Protein AF-A0A4Q0SHC5-F1 (afdb_monomer)

Nearest PDB structures (foldseek):
  1f9n-assembly1_F  TM=8.640E-01  e=1.751E+00  Bacillus subtilis
  2p5l-assembly2_H  TM=8.443E-01  e=2.146E+00  Bacillus subti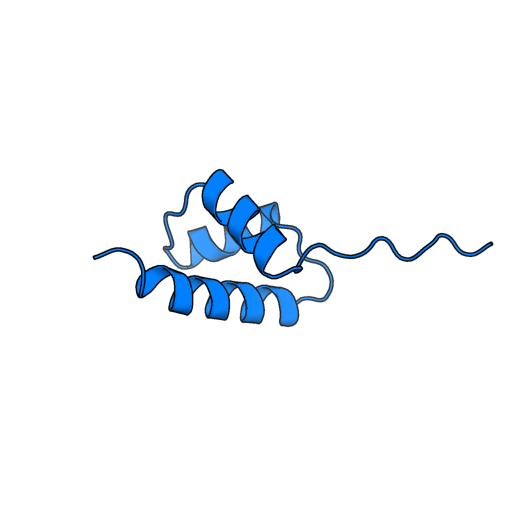lis
  5cj9-assembly1_A  TM=7.898E-01  e=5.178E+00  Halalkalibacterium halodurans C-125

Solvent-accessible surface area (backbone atoms only — not comparable to full-atom values): 3962 Å² total; per-residue (Å²): 137,86,63,67,62,56,53,58,48,50,53,53,52,50,50,59,44,64,77,38,94,81,56,53,68,71,56,51,50,54,54,39,45,74,74,67,48,90,68,58,68,68,60,51,48,53,52,39,58,73,69,60,59,64,79,73,78,74,76,76,82,130

Sequence (62 aa):
TSRADDAALRQRMRARAQERRRFGYRRLHVLLKREGYVINHKKLFRLYREERLAVRRRGGRK

Foldseek 3Di:
DPDVVVVVVLVVLVVVLVVDVDDDLVVSVVVCVVVVDPDDSVVSVVSCVVNVSPDPDDPPDD

Radius of gyration: 12.66 Å; Cα contacts (8 Å, |Δi|>4): 32; chains: 1; bounding box: 28×20×44 Å

pLDDT: mean 76.19, std 10.49, range [43.88, 86.81]

Mean predicted aligned error: 7.54 Å

Organism: NCBI:txid1325118

InterPro domains:
  IPR025948 HTH-like domain [PF13276] (5-59)

Structure (mmCIF, N/CA/C/O backbone):
data_AF-A0A4Q0SHC5-F1
#
_entry.id   AF-A0A4Q0SHC5-F1
#
loop_
_atom_site.group_PDB
_atom_site.id
_atom_site.type_symbol
_atom_site.label_atom_id
_atom_site.label_alt_id
_atom_site.label_comp_id
_atom_site.label_asym_id
_atom_site.label_entity_id
_atom_site.label_seq_id
_atom_site.pdbx_PDB_ins_code
_atom_site.Cartn_x
_atom_site.Cartn_y
_atom_site.Cartn_z
_atom_site.occupancy
_atom_site.B_iso_or_equiv
_atom_site.auth_seq_id
_atom_site.auth_comp_id
_atom_site.auth_asym_id
_atom_site.auth_atom_id
_atom_site.pdbx_PDB_model_num
ATOM 1 N N . THR A 1 1 ? -5.477 -11.044 17.160 1.00 43.88 1 THR A N 1
ATOM 2 C CA . THR A 1 1 ? -6.528 -10.858 16.127 1.00 43.88 1 THR A CA 1
ATOM 3 C C . THR A 1 1 ? -5.996 -10.465 14.738 1.00 43.88 1 THR A C 1
ATOM 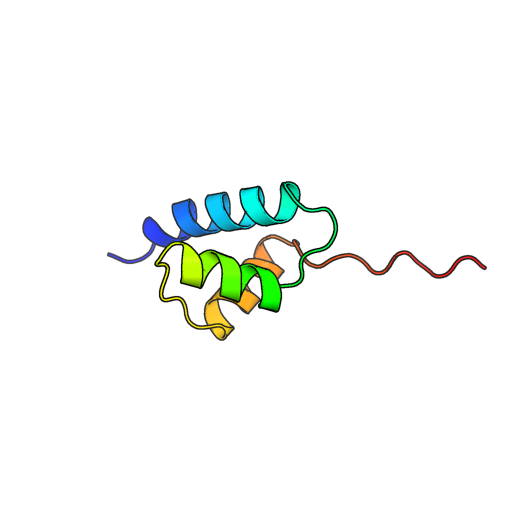5 O O . THR A 1 1 ? -6.770 -10.013 13.912 1.00 43.88 1 THR A O 1
ATOM 8 N N . SER A 1 2 ? -4.722 -10.700 14.380 1.00 52.03 2 SER A N 1
ATOM 9 C CA . SER A 1 2 ? -4.085 -9.992 13.239 1.00 52.03 2 SER A CA 1
ATOM 10 C C . SER A 1 2 ? -3.537 -10.886 12.114 1.00 52.03 2 SER A C 1
ATOM 12 O O . SER A 1 2 ? -2.393 -10.727 11.704 1.00 52.03 2 SER A O 1
ATOM 14 N N . ARG A 1 3 ? -4.331 -11.841 11.614 1.00 55.41 3 ARG A N 1
ATOM 15 C CA . ARG A 1 3 ? -4.014 -12.587 10.370 1.00 55.41 3 ARG A CA 1
ATOM 16 C C . ARG A 1 3 ? -5.121 -12.516 9.316 1.00 55.41 3 ARG A C 1
ATOM 18 O O . ARG A 1 3 ? -4.809 -12.540 8.132 1.00 55.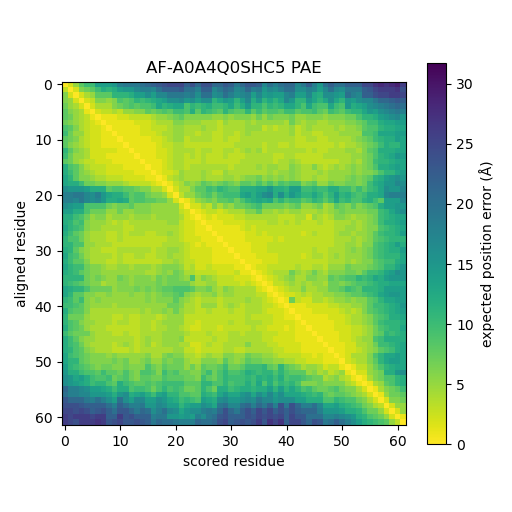41 3 ARG A O 1
ATOM 25 N N . ALA A 1 4 ? -6.383 -12.378 9.730 1.00 57.16 4 ALA A N 1
ATOM 26 C CA . ALA A 1 4 ? -7.516 -12.263 8.810 1.00 57.16 4 ALA A CA 1
ATOM 27 C C . ALA A 1 4 ? -7.516 -10.925 8.043 1.00 57.16 4 ALA A C 1
ATOM 29 O O . ALA A 1 4 ? -7.713 -10.912 6.831 1.00 57.16 4 ALA A O 1
ATOM 30 N N . ASP A 1 5 ? -7.180 -9.819 8.717 1.00 63.44 5 ASP A N 1
ATOM 31 C CA . ASP A 1 5 ? -7.073 -8.484 8.102 1.00 63.44 5 ASP A CA 1
ATOM 32 C C . ASP A 1 5 ? -6.023 -8.414 6.983 1.00 63.44 5 ASP A C 1
ATOM 34 O O . ASP A 1 5 ? -6.191 -7.721 5.978 1.00 63.44 5 ASP A O 1
ATOM 38 N N . ASP A 1 6 ? -4.940 -9.186 7.114 1.00 70.50 6 ASP A N 1
ATOM 39 C CA . ASP A 1 6 ? -3.883 -9.231 6.106 1.00 70.50 6 ASP A CA 1
ATOM 40 C C . ASP A 1 6 ? -4.357 -9.866 4.790 1.00 70.50 6 ASP A C 1
ATOM 42 O O . ASP A 1 6 ? -3.865 -9.488 3.726 1.00 70.50 6 ASP A O 1
ATOM 46 N N . ALA A 1 7 ? -5.328 -10.785 4.828 1.00 76.81 7 ALA A N 1
ATOM 47 C CA . ALA A 1 7 ? -5.874 -11.407 3.622 1.00 76.81 7 ALA A CA 1
ATOM 48 C C . ALA A 1 7 ? -6.727 -10.416 2.814 1.00 76.81 7 ALA A C 1
ATOM 50 O O . ALA A 1 7 ? -6.503 -10.251 1.612 1.00 76.81 7 ALA A O 1
ATOM 51 N N . ALA A 1 8 ? -7.637 -9.697 3.480 1.00 81.38 8 ALA A N 1
ATOM 52 C CA . ALA A 1 8 ? -8.456 -8.661 2.848 1.00 81.38 8 ALA A CA 1
ATOM 53 C C . ALA A 1 8 ? -7.580 -7.539 2.269 1.00 81.38 8 ALA A C 1
ATOM 55 O O . ALA A 1 8 ? -7.766 -7.109 1.126 1.00 81.38 8 ALA A O 1
ATOM 56 N N . LEU A 1 9 ? -6.553 -7.129 3.019 1.00 79.81 9 LEU A N 1
ATOM 57 C CA . LEU A 1 9 ? -5.593 -6.133 2.569 1.00 79.81 9 LEU A CA 1
ATOM 58 C C . LEU A 1 9 ? -4.808 -6.591 1.332 1.00 79.81 9 LEU A C 1
ATOM 60 O O . LEU A 1 9 ? -4.668 -5.821 0.381 1.00 79.81 9 LEU A O 1
ATOM 64 N N . ARG A 1 10 ? -4.312 -7.835 1.309 1.00 82.62 10 ARG A N 1
ATOM 65 C CA . ARG A 1 10 ? -3.617 -8.396 0.135 1.00 82.62 10 ARG A CA 1
ATOM 66 C C . ARG A 1 10 ? -4.516 -8.390 -1.094 1.00 82.62 10 ARG A C 1
ATOM 68 O O . ARG A 1 10 ? -4.082 -7.957 -2.160 1.00 82.62 10 ARG A O 1
ATOM 75 N N . GLN A 1 11 ? -5.772 -8.803 -0.941 1.00 84.00 11 GLN A N 1
ATOM 76 C CA . GLN A 1 11 ? -6.739 -8.838 -2.036 1.00 84.00 11 GLN A CA 1
ATOM 77 C C . GLN A 1 11 ? -7.012 -7.434 -2.589 1.00 84.00 11 GLN A C 1
ATOM 79 O O . GLN A 1 11 ? -6.946 -7.222 -3.801 1.00 84.00 11 GLN A O 1
ATOM 84 N N . ARG A 1 12 ? -7.220 -6.452 -1.703 1.00 85.69 12 ARG A N 1
ATOM 85 C CA . ARG A 1 12 ? -7.429 -5.043 -2.066 1.00 85.69 12 ARG A CA 1
ATOM 86 C C . ARG A 1 12 ? -6.209 -4.448 -2.765 1.00 85.69 12 ARG A C 1
ATOM 88 O O . ARG A 1 12 ? -6.328 -3.803 -3.807 1.00 85.69 12 ARG A O 1
ATOM 95 N N . MET A 1 13 ? -5.022 -4.715 -2.226 1.00 83.38 13 MET A N 1
ATOM 96 C CA . MET A 1 13 ? -3.748 -4.274 -2.786 1.00 83.38 13 MET A CA 1
ATOM 97 C C . MET A 1 13 ? -3.522 -4.872 -4.181 1.00 83.38 13 MET A C 1
ATOM 99 O O . MET A 1 13 ? -3.131 -4.150 -5.097 1.00 83.38 13 MET A O 1
ATOM 103 N N . ARG A 1 14 ? -3.826 -6.164 -4.370 1.00 80.19 14 ARG A N 1
ATOM 104 C CA . ARG A 1 14 ? -3.747 -6.849 -5.665 1.00 80.19 14 ARG A CA 1
ATOM 105 C C . ARG A 1 14 ? -4.753 -6.284 -6.663 1.00 80.19 14 ARG A C 1
ATOM 107 O O . ARG A 1 14 ? -4.357 -5.996 -7.786 1.00 80.19 14 ARG A O 1
ATOM 114 N N . ALA A 1 15 ? -6.002 -6.059 -6.260 1.00 84.62 15 ALA A N 1
ATOM 115 C CA . ALA A 1 15 ? -7.019 -5.445 -7.114 1.00 84.62 15 ALA A CA 1
ATOM 116 C C . ALA A 1 15 ? -6.575 -4.057 -7.609 1.00 84.62 15 ALA A C 1
ATOM 118 O O . ALA A 1 15 ? -6.553 -3.813 -8.813 1.00 84.62 15 ALA A O 1
ATOM 119 N N . ARG A 1 16 ? -6.098 -3.187 -6.707 1.00 81.44 16 ARG A N 1
ATOM 120 C CA . ARG A 1 16 ? -5.582 -1.850 -7.060 1.00 81.44 16 ARG A CA 1
ATOM 121 C C . ARG A 1 16 ? -4.315 -1.892 -7.913 1.00 81.44 16 ARG A C 1
ATOM 123 O O . ARG A 1 16 ? -4.125 -1.038 -8.778 1.00 81.44 16 ARG A O 1
ATOM 130 N N . ALA A 1 17 ? -3.441 -2.868 -7.681 1.00 77.50 17 ALA A N 1
ATOM 131 C CA . ALA A 1 17 ? -2.242 -3.060 -8.491 1.00 77.50 17 ALA A CA 1
ATOM 132 C C . ALA A 1 17 ? -2.565 -3.562 -9.911 1.00 77.50 17 ALA A C 1
ATOM 134 O O . ALA A 1 17 ? -1.866 -3.195 -10.852 1.00 77.50 17 ALA A O 1
ATOM 135 N N . GLN A 1 18 ? -3.619 -4.369 -10.070 1.00 77.12 18 GLN A N 1
ATOM 136 C CA . GLN A 1 18 ? -4.083 -4.871 -11.369 1.00 77.12 18 GLN A CA 1
ATOM 137 C C . GLN A 1 18 ? -4.874 -3.817 -12.152 1.00 77.12 18 GLN A C 1
ATOM 139 O O . GLN A 1 18 ? -4.691 -3.688 -13.358 1.00 77.12 18 GLN A O 1
ATOM 144 N N . GLU A 1 19 ? -5.682 -3.004 -11.466 1.00 77.75 19 GLU A N 1
ATOM 145 C CA . GLU A 1 19 ? -6.487 -1.933 -12.068 1.00 77.75 19 GLU A CA 1
ATOM 146 C C . GLU A 1 19 ? -5.628 -0.905 -12.835 1.00 77.75 19 GLU A C 1
ATOM 148 O O . GLU A 1 19 ? -6.071 -0.303 -13.813 1.00 77.75 19 GLU A O 1
ATOM 153 N N . ARG A 1 20 ? -4.364 -0.699 -12.431 1.00 69.25 20 ARG A N 1
ATOM 154 C CA . ARG A 1 20 ? -3.450 0.264 -13.066 1.00 69.25 20 ARG A CA 1
ATOM 155 C C . ARG A 1 20 ? -2.083 -0.376 -13.314 1.00 69.25 20 ARG A C 1
ATOM 157 O O . ARG A 1 20 ? -1.265 -0.495 -12.407 1.00 69.25 20 ARG A O 1
ATOM 164 N N . ARG A 1 21 ? -1.793 -0.664 -14.590 1.00 63.34 21 ARG A N 1
ATOM 165 C CA . ARG A 1 21 ? -0.647 -1.424 -15.151 1.00 63.34 21 ARG A CA 1
ATOM 166 C C . ARG A 1 21 ? 0.764 -1.175 -14.565 1.00 63.34 21 ARG A C 1
ATOM 168 O O . ARG A 1 21 ? 1.666 -1.950 -14.869 1.00 63.34 21 ARG A O 1
ATOM 175 N N . ARG A 1 22 ? 1.029 -0.094 -13.810 1.00 70.75 22 ARG A N 1
ATOM 176 C CA . ARG A 1 22 ? 2.382 0.286 -13.329 1.00 70.75 22 ARG A CA 1
ATOM 177 C C . ARG A 1 22 ? 2.392 1.087 -12.013 1.00 70.75 22 ARG A C 1
ATOM 179 O O . ARG A 1 22 ? 3.068 2.114 -11.928 1.00 70.75 22 ARG A O 1
ATOM 186 N N . PHE A 1 23 ? 1.660 0.679 -10.979 1.00 73.19 23 PHE A N 1
ATOM 187 C CA . PHE A 1 23 ? 1.817 1.308 -9.658 1.00 73.19 23 PHE A CA 1
ATOM 188 C C . PHE A 1 23 ? 2.884 0.623 -8.805 1.00 73.19 23 PHE A C 1
ATOM 190 O O . PHE A 1 23 ? 2.829 -0.571 -8.547 1.00 73.19 23 PHE A O 1
ATOM 197 N N . GLY A 1 24 ? 3.865 1.412 -8.356 1.00 79.06 24 GLY A N 1
ATOM 198 C CA . GLY A 1 24 ? 4.805 1.004 -7.315 1.00 79.06 24 GLY A CA 1
ATOM 199 C C . GLY A 1 24 ? 4.190 1.106 -5.916 1.00 79.06 24 GLY A C 1
ATOM 200 O O . GLY A 1 24 ? 3.185 1.795 -5.716 1.00 79.06 24 GLY A O 1
ATOM 201 N N . TYR A 1 25 ? 4.846 0.492 -4.927 1.00 81.62 25 TYR A N 1
ATOM 202 C CA . TYR A 1 25 ? 4.363 0.430 -3.540 1.00 81.62 25 TYR A CA 1
ATOM 203 C C . TYR A 1 25 ? 4.040 1.808 -2.927 1.00 81.62 25 TYR A C 1
ATOM 205 O O . TYR A 1 25 ? 3.096 1.920 -2.153 1.00 81.62 25 TYR A O 1
ATOM 213 N N . ARG A 1 26 ? 4.756 2.880 -3.307 1.00 84.31 26 ARG A N 1
ATOM 214 C CA . ARG A 1 26 ? 4.466 4.247 -2.827 1.00 84.31 26 ARG A CA 1
ATOM 215 C C . ARG A 1 26 ? 3.094 4.755 -3.280 1.00 84.31 26 ARG A C 1
ATOM 217 O O . ARG A 1 26 ? 2.396 5.381 -2.494 1.00 84.31 26 ARG A O 1
ATOM 224 N N . ARG A 1 27 ? 2.681 4.476 -4.525 1.00 84.94 27 ARG A N 1
ATOM 225 C CA . ARG A 1 27 ? 1.345 4.873 -5.009 1.00 84.94 27 ARG A CA 1
ATOM 226 C C . ARG A 1 27 ? 0.248 4.031 -4.373 1.00 84.94 27 ARG A C 1
ATOM 228 O O . ARG A 1 27 ? -0.772 4.585 -3.982 1.00 84.94 27 ARG A O 1
ATOM 235 N N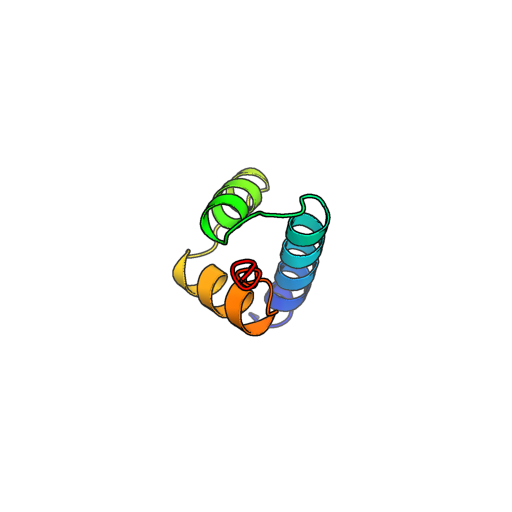 . LEU A 1 28 ? 0.487 2.730 -4.210 1.00 84.81 28 LEU A N 1
ATOM 236 C CA . LEU A 1 28 ? -0.413 1.849 -3.462 1.00 84.81 28 LEU A CA 1
ATOM 237 C C . LEU A 1 28 ? -0.605 2.328 -2.020 1.00 84.81 28 LEU A C 1
ATOM 239 O O . LEU A 1 28 ? -1.732 2.349 -1.545 1.00 84.81 28 LEU A O 1
ATOM 243 N N . HIS A 1 29 ? 0.459 2.788 -1.355 1.00 84.38 29 HIS A N 1
ATOM 244 C CA . HIS A 1 29 ? 0.376 3.323 0.007 1.00 84.38 29 HIS A CA 1
ATOM 245 C C . HIS A 1 29 ? -0.545 4.539 0.105 1.00 84.38 29 HIS A C 1
ATOM 247 O O . HIS A 1 29 ? -1.400 4.588 0.982 1.00 84.38 29 HIS A O 1
ATOM 253 N N . VAL A 1 30 ? -0.420 5.491 -0.823 1.00 86.44 30 VAL A N 1
ATOM 254 C CA . VAL A 1 30 ? -1.274 6.689 -0.852 1.00 86.44 30 VAL A CA 1
ATOM 255 C C . VAL A 1 30 ? -2.732 6.328 -1.130 1.00 86.44 30 VAL A C 1
ATOM 257 O O . VAL A 1 30 ? -3.623 6.882 -0.494 1.00 86.44 30 VAL A O 1
ATOM 260 N N . LEU A 1 31 ? -2.989 5.400 -2.055 1.00 85.06 31 LEU A N 1
ATOM 261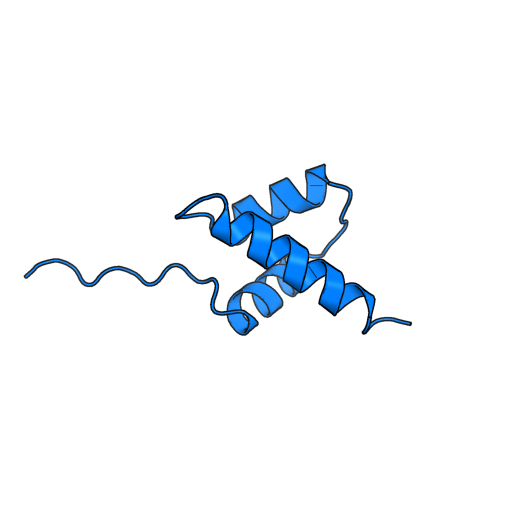 C CA . LEU A 1 31 ? -4.350 4.957 -2.373 1.00 85.06 31 LEU A CA 1
ATOM 262 C C . LEU A 1 31 ? -5.006 4.240 -1.193 1.00 85.06 31 LEU A C 1
ATOM 264 O O . LEU A 1 31 ? -6.136 4.553 -0.842 1.00 85.06 31 LEU A O 1
ATOM 268 N N . LEU A 1 32 ? -4.271 3.344 -0.538 1.00 84.50 32 LEU A N 1
ATOM 269 C CA . LEU A 1 32 ? -4.750 2.652 0.655 1.00 84.50 32 LEU A CA 1
ATOM 270 C C . LEU A 1 32 ? -4.995 3.631 1.807 1.00 84.50 32 LEU A C 1
ATOM 272 O O . LEU A 1 32 ? -6.013 3.528 2.482 1.00 84.50 32 LEU A O 1
ATOM 276 N N . LYS A 1 33 ? -4.134 4.642 1.974 1.00 86.12 33 LYS A N 1
ATOM 277 C CA . LYS A 1 33 ? -4.347 5.711 2.958 1.00 86.12 33 LYS A CA 1
ATOM 278 C C . LYS A 1 33 ? -5.616 6.520 2.664 1.00 86.12 33 LYS A C 1
ATOM 280 O O . LYS A 1 33 ? -6.318 6.887 3.598 1.00 86.12 33 LYS A O 1
ATOM 285 N N . ARG A 1 34 ? -5.931 6.777 1.387 1.00 86.25 34 ARG A N 1
ATOM 286 C CA . ARG A 1 34 ? -7.184 7.442 0.974 1.00 86.25 34 ARG A CA 1
ATOM 287 C C . ARG A 1 34 ? -8.423 6.584 1.226 1.00 86.25 34 ARG A C 1
ATOM 289 O O . ARG A 1 34 ? -9.476 7.134 1.504 1.00 86.25 34 ARG A O 1
ATOM 296 N N . GLU A 1 35 ? -8.291 5.263 1.160 1.00 83.94 35 GLU A N 1
ATOM 297 C CA . GLU A 1 35 ? -9.346 4.315 1.545 1.00 83.94 35 GLU A CA 1
ATOM 298 C C . GLU A 1 35 ? -9.481 4.137 3.070 1.00 83.94 35 GLU A C 1
ATOM 300 O O . GLU A 1 35 ? -10.338 3.383 3.514 1.00 83.94 35 GLU A O 1
ATOM 305 N N . GLY A 1 36 ? -8.660 4.820 3.878 1.00 84.06 36 GLY A N 1
ATOM 306 C CA . GLY A 1 36 ? -8.709 4.744 5.341 1.00 84.06 36 GLY A CA 1
ATOM 307 C C . GLY A 1 36 ? -7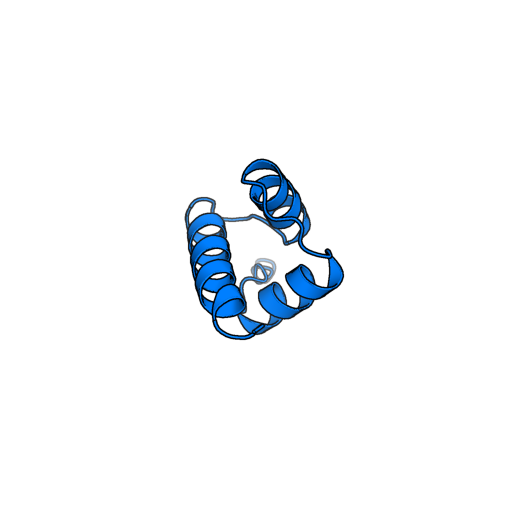.822 3.656 5.953 1.00 84.06 36 GLY A C 1
ATOM 308 O O . GLY A 1 36 ? -7.792 3.500 7.171 1.00 84.06 36 GLY A O 1
ATOM 309 N N . TYR A 1 37 ? -7.039 2.932 5.149 1.00 82.50 37 TYR A N 1
ATOM 310 C CA . TYR A 1 37 ? -6.112 1.933 5.673 1.00 82.50 37 TYR A CA 1
ATOM 311 C C . TYR A 1 37 ? -4.849 2.593 6.245 1.00 82.50 37 TYR A C 1
ATOM 313 O O . TYR A 1 37 ? -3.971 3.067 5.513 1.00 82.50 37 TYR A O 1
ATOM 321 N N . VAL A 1 38 ? -4.712 2.569 7.572 1.00 78.44 38 VAL A N 1
ATOM 322 C CA . VAL A 1 38 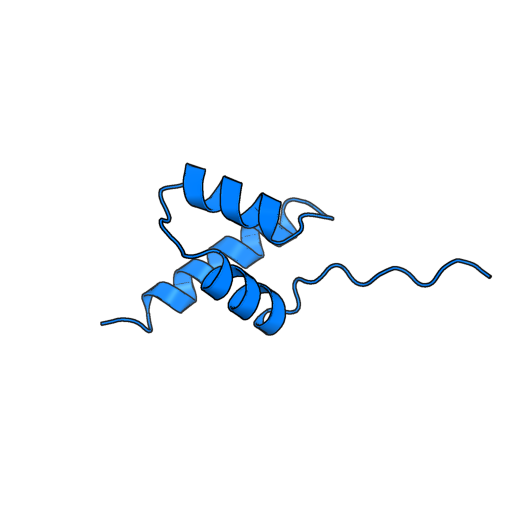? -3.529 3.074 8.286 1.00 78.44 38 VAL A CA 1
ATOM 323 C C . VAL A 1 38 ? -2.478 1.967 8.396 1.00 78.44 38 VAL A C 1
ATOM 325 O O . VAL A 1 38 ? -2.333 1.301 9.417 1.00 78.44 38 VAL A O 1
ATOM 328 N N . ILE A 1 39 ? -1.737 1.734 7.309 1.00 81.81 39 ILE A N 1
ATOM 329 C CA . ILE A 1 39 ? -0.705 0.687 7.253 1.00 81.81 39 ILE A CA 1
ATOM 330 C C . ILE A 1 39 ? 0.682 1.319 7.209 1.00 81.81 39 ILE A C 1
ATOM 332 O O . ILE A 1 39 ? 0.947 2.252 6.443 1.00 81.81 39 ILE A O 1
ATOM 336 N N . ASN A 1 40 ? 1.607 0.764 7.993 1.00 86.00 40 ASN A N 1
ATOM 337 C CA . ASN A 1 40 ? 3.010 1.149 7.927 1.00 86.00 40 ASN A CA 1
ATOM 338 C C . ASN A 1 40 ? 3.589 0.810 6.540 1.00 86.00 40 ASN A C 1
ATOM 340 O O . ASN A 1 40 ? 3.471 -0.318 6.056 1.00 86.00 40 ASN A O 1
ATOM 344 N N . HIS A 1 41 ? 4.273 1.773 5.921 1.00 81.56 41 HIS A N 1
ATOM 345 C CA . HIS A 1 41 ? 4.916 1.612 4.617 1.00 81.56 41 HIS A CA 1
ATOM 346 C C . HIS A 1 41 ? 5.875 0.406 4.565 1.00 81.56 41 HIS A C 1
ATOM 348 O O . HIS A 1 41 ? 5.989 -0.230 3.518 1.00 81.56 41 HIS A O 1
ATOM 354 N N . LYS A 1 42 ? 6.510 0.033 5.690 1.00 86.81 42 LYS A N 1
ATOM 355 C CA . LYS A 1 42 ? 7.358 -1.170 5.793 1.00 86.81 42 LYS A CA 1
ATOM 356 C C . LYS A 1 42 ? 6.554 -2.461 5.610 1.00 86.81 42 LYS A C 1
ATOM 358 O O . LYS A 1 42 ? 6.975 -3.349 4.868 1.00 86.81 42 LYS A O 1
ATOM 363 N N . LYS A 1 43 ? 5.377 -2.549 6.243 1.00 84.81 43 LYS A N 1
ATOM 364 C CA . LYS A 1 43 ? 4.469 -3.703 6.130 1.00 84.81 43 LYS A CA 1
ATOM 365 C C . LYS A 1 43 ? 3.942 -3.825 4.701 1.00 84.81 43 LYS A C 1
ATOM 367 O O . LYS A 1 43 ? 3.992 -4.908 4.125 1.00 84.81 43 LYS A O 1
ATOM 372 N N . LEU A 1 44 ? 3.540 -2.702 4.103 1.00 84.50 44 LEU A N 1
ATOM 373 C CA . LEU A 1 44 ? 3.103 -2.665 2.709 1.00 84.50 44 LEU A CA 1
ATOM 374 C C . LEU A 1 44 ? 4.211 -3.124 1.755 1.00 84.50 44 LEU A C 1
ATOM 376 O O . LEU A 1 44 ? 3.954 -3.917 0.860 1.00 84.50 44 LEU A O 1
ATOM 380 N N . PHE A 1 45 ? 5.447 -2.658 1.949 1.00 84.19 45 PHE A N 1
ATOM 381 C CA . PHE A 1 45 ? 6.573 -3.055 1.106 1.00 84.19 45 PHE A CA 1
ATOM 382 C C . PHE A 1 45 ? 6.861 -4.561 1.188 1.00 84.19 45 PHE A C 1
ATOM 384 O O . PHE A 1 45 ? 7.095 -5.193 0.156 1.00 84.19 45 PHE A O 1
ATOM 391 N N . ARG A 1 46 ? 6.792 -5.150 2.390 1.00 85.31 46 ARG A N 1
ATOM 392 C CA . ARG A 1 46 ? 6.933 -6.600 2.579 1.00 85.31 46 ARG A CA 1
ATOM 393 C C . ARG A 1 46 ? 5.836 -7.367 1.836 1.00 85.31 46 ARG A C 1
ATOM 395 O O . ARG A 1 46 ? 6.164 -8.221 1.018 1.00 85.31 46 ARG A O 1
ATOM 402 N N . LEU A 1 47 ? 4.567 -7.007 2.046 1.00 82.94 47 LEU A N 1
ATOM 403 C CA . LEU A 1 47 ? 3.426 -7.631 1.362 1.00 82.94 47 LEU A CA 1
ATOM 404 C C . LEU A 1 47 ? 3.508 -7.453 -0.160 1.00 82.94 47 LEU A C 1
ATOM 406 O O . LEU A 1 47 ? 3.258 -8.382 -0.912 1.00 82.94 47 LEU A O 1
ATOM 410 N N . TYR A 1 48 ? 3.935 -6.286 -0.635 1.00 83.00 48 TYR A N 1
ATOM 411 C CA . TYR A 1 48 ? 4.133 -6.004 -2.056 1.00 83.00 48 TYR A CA 1
ATOM 412 C C . TYR A 1 48 ? 5.215 -6.885 -2.697 1.00 83.00 48 TYR A C 1
ATOM 414 O O . TYR A 1 48 ? 5.071 -7.302 -3.850 1.00 83.00 48 TYR A O 1
ATOM 422 N N . ARG A 1 49 ? 6.294 -7.189 -1.961 1.00 82.19 49 ARG A N 1
ATOM 423 C CA . ARG A 1 49 ? 7.313 -8.150 -2.406 1.00 82.19 49 ARG A CA 1
ATOM 424 C C . ARG A 1 49 ? 6.804 -9.590 -2.366 1.00 82.19 49 ARG A C 1
ATOM 426 O O . ARG A 1 49 ? 7.061 -10.314 -3.324 1.00 82.19 49 ARG A O 1
ATOM 433 N N . GLU A 1 50 ? 6.101 -9.981 -1.303 1.00 83.50 50 GLU A N 1
ATOM 434 C CA . GLU A 1 50 ? 5.505 -11.319 -1.157 1.00 83.50 50 GLU A CA 1
ATOM 435 C C . GLU A 1 50 ? 4.497 -11.607 -2.281 1.00 83.50 50 GLU A C 1
ATOM 437 O O . GLU A 1 50 ? 4.587 -12.638 -2.939 1.00 83.50 50 GLU A O 1
ATOM 442 N N . GLU A 1 51 ? 3.625 -10.650 -2.601 1.00 79.56 51 GLU A N 1
ATOM 443 C CA . GLU A 1 51 ? 2.623 -10.760 -3.673 1.00 79.56 51 GLU A CA 1
ATOM 444 C C . GLU A 1 51 ? 3.226 -10.630 -5.091 1.00 79.56 51 GLU A C 1
ATOM 446 O O . GLU A 1 51 ? 2.498 -10.607 -6.083 1.00 79.56 51 GLU A O 1
ATOM 451 N N . ARG A 1 52 ? 4.562 -10.517 -5.216 1.00 74.81 52 ARG A N 1
ATOM 452 C CA . ARG A 1 52 ? 5.310 -10.334 -6.480 1.00 74.81 52 ARG A CA 1
ATOM 453 C C . ARG A 1 52 ? 4.744 -9.221 -7.376 1.00 74.81 52 ARG A C 1
ATOM 455 O O . ARG A 1 52 ? 4.921 -9.251 -8.592 1.00 74.81 52 ARG A O 1
ATOM 462 N N . LEU A 1 53 ? 4.133 -8.198 -6.776 1.00 72.56 53 LEU A N 1
ATOM 463 C CA . LEU A 1 53 ? 3.567 -7.041 -7.483 1.00 72.56 53 LEU A CA 1
ATOM 464 C C . LEU A 1 53 ? 4.645 -6.082 -7.998 1.00 72.56 53 LEU A C 1
ATOM 466 O O . LEU A 1 53 ? 4.346 -5.117 -8.699 1.00 72.56 53 LEU A O 1
ATOM 470 N N . ALA A 1 54 ? 5.912 -6.339 -7.662 1.00 67.44 54 ALA A N 1
ATOM 471 C CA . ALA A 1 54 ? 7.041 -5.615 -8.208 1.00 67.44 54 ALA A CA 1
ATOM 472 C C . ALA A 1 54 ? 7.013 -5.659 -9.740 1.00 67.44 54 ALA A C 1
ATOM 474 O O . ALA A 1 54 ? 7.186 -6.710 -10.357 1.00 67.44 54 ALA A 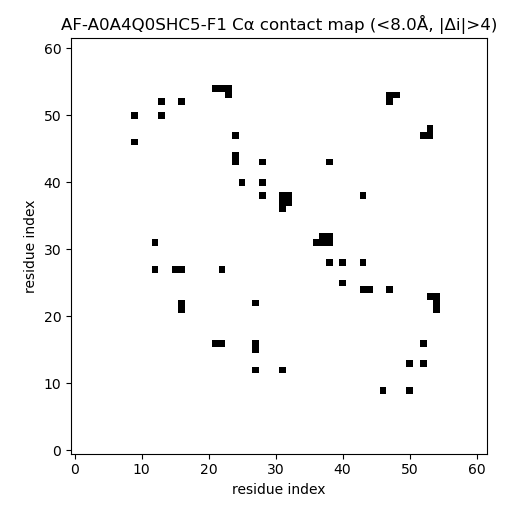O 1
ATOM 475 N N . VAL A 1 55 ? 6.825 -4.482 -10.344 1.00 68.44 55 VAL A N 1
ATOM 476 C CA . VAL A 1 55 ? 6.917 -4.282 -11.788 1.00 68.44 55 VAL A CA 1
ATOM 477 C C . VAL A 1 55 ? 8.275 -4.803 -12.250 1.00 68.44 55 VAL A C 1
ATOM 479 O O . VAL A 1 55 ? 9.310 -4.186 -11.988 1.00 68.44 55 VAL A O 1
ATOM 482 N N . ARG A 1 56 ? 8.281 -5.955 -12.928 1.00 67.00 56 ARG A N 1
ATOM 483 C CA . ARG A 1 56 ? 9.486 -6.473 -13.575 1.00 67.00 56 ARG A CA 1
ATOM 484 C C . ARG A 1 56 ? 9.968 -5.417 -1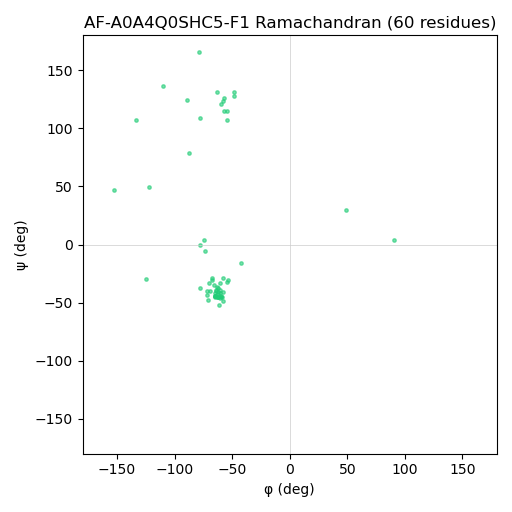4.562 1.00 67.00 56 ARG A C 1
ATOM 486 O O . ARG A 1 56 ? 9.216 -4.985 -15.439 1.00 67.00 56 ARG A O 1
ATOM 493 N N . ARG A 1 57 ? 11.224 -4.986 -14.412 1.00 61.91 57 ARG A N 1
ATOM 494 C CA . ARG A 1 57 ? 11.897 -4.200 -15.448 1.00 61.91 57 ARG A CA 1
ATOM 495 C C . ARG A 1 57 ? 11.869 -5.047 -16.717 1.00 61.91 57 ARG A C 1
ATOM 497 O O . ARG A 1 57 ? 12.427 -6.140 -16.737 1.00 61.91 57 ARG A O 1
ATOM 504 N N . ARG A 1 58 ? 11.150 -4.577 -17.738 1.00 57.84 58 ARG A N 1
ATOM 505 C CA . ARG A 1 58 ? 11.198 -5.176 -19.073 1.00 57.84 58 ARG A CA 1
ATOM 506 C C . ARG A 1 58 ? 12.659 -5.064 -19.506 1.00 57.84 58 ARG A C 1
ATOM 508 O O . ARG A 1 58 ? 13.188 -3.954 -19.466 1.00 57.84 58 ARG A O 1
ATOM 515 N N . GLY A 1 59 ? 13.304 -6.197 -19.793 1.00 57.03 59 GLY A N 1
ATOM 516 C CA . GLY A 1 59 ? 14.683 -6.221 -20.275 1.00 57.03 59 GLY A CA 1
ATOM 517 C C . GLY A 1 59 ? 14.812 -5.215 -21.409 1.00 57.03 59 GLY A C 1
ATOM 518 O O . GLY A 1 59 ? 13.950 -5.189 -22.293 1.00 57.03 59 GLY A O 1
ATOM 519 N N . GLY A 1 60 ? 15.800 -4.325 -21.302 1.00 59.41 60 GLY A N 1
ATOM 520 C CA . GLY A 1 60 ? 16.099 -3.368 -22.357 1.00 59.41 60 GLY A CA 1
ATOM 521 C C . GLY A 1 60 ? 16.177 -4.121 -23.677 1.00 59.41 60 GLY A C 1
ATOM 522 O O . GLY A 1 60 ? 16.769 -5.199 -23.746 1.00 59.41 60 GLY A O 1
ATOM 523 N N . ARG A 1 61 ? 15.483 -3.601 -24.686 1.00 64.88 61 ARG A N 1
ATOM 524 C CA . ARG A 1 61 ? 15.599 -4.106 -26.049 1.00 64.88 61 ARG A CA 1
ATOM 525 C C . ARG A 1 61 ? 17.081 -3.994 -26.429 1.00 64.88 61 ARG A C 1
ATOM 527 O O . ARG A 1 61 ? 17.656 -2.931 -26.201 1.00 64.88 61 ARG A O 1
ATOM 534 N N . LYS A 1 62 ? 17.666 -5.113 -26.868 1.00 58.75 62 LYS A N 1
ATOM 535 C CA . LYS A 1 62 ? 19.011 -5.170 -27.453 1.00 58.75 62 LYS A CA 1
ATOM 536 C C . LYS A 1 62 ? 19.117 -4.179 -28.607 1.00 58.75 62 LYS A C 1
ATOM 538 O O . LYS A 1 62 ? 18.088 -4.027 -29.308 1.00 58.75 62 LYS A O 1
#

Secondary structure (DSSP, 8-state):
--SHHHHHHHHHHHHHHHHSTT--HHHHHHHHHHTT----HHHHHHHHHHTT-S---PPPP-